Protein AF-A0A2E4IVV8-F1 (afdb_monomer)

Nearest PDB structures (foldseek):
  3vmf-assembly1_B  TM=5.631E-01  e=8.921E+00  Aeropyrum pernix K1

Mean predicted aligned error: 14.95 Å

pLDDT: mean 74.08, std 19.12, range [38.28, 95.5]

Structure (mmCIF, N/CA/C/O backbone):
data_AF-A0A2E4IVV8-F1
#
_entry.id   AF-A0A2E4IVV8-F1
#
loop_
_atom_site.group_PDB
_atom_site.id
_atom_site.type_symbol
_atom_site.label_atom_id
_atom_site.label_alt_id
_atom_site.label_comp_id
_atom_site.label_asym_id
_atom_site.label_entity_id
_atom_site.label_seq_id
_atom_site.pdbx_PDB_ins_code
_atom_site.Cartn_x
_atom_site.Cartn_y
_atom_site.Cartn_z
_atom_site.occupancy
_atom_site.B_iso_or_equiv
_atom_site.auth_seq_id
_atom_site.auth_comp_id
_atom_site.auth_asym_id
_atom_site.auth_atom_id
_atom_site.pdbx_PDB_model_num
ATOM 1 N N . MET A 1 1 ? -25.741 -8.226 1.135 1.00 52.94 1 MET A N 1
ATOM 2 C CA . MET A 1 1 ? -24.301 -8.538 1.227 1.00 52.94 1 MET A CA 1
ATOM 3 C C . MET A 1 1 ? -23.936 -8.491 2.697 1.00 52.94 1 MET A C 1
ATOM 5 O O . MET A 1 1 ? -24.592 -7.751 3.425 1.00 52.94 1 MET A O 1
ATOM 9 N N . ALA A 1 2 ? -23.013 -9.342 3.130 1.00 57.66 2 ALA A N 1
ATOM 10 C CA . ALA A 1 2 ? -22.487 -9.332 4.490 1.00 57.66 2 ALA A CA 1
ATOM 11 C C . ALA A 1 2 ? -21.216 -8.466 4.548 1.00 57.66 2 ALA A C 1
ATOM 13 O O . ALA A 1 2 ? -20.655 -8.125 3.504 1.00 57.66 2 ALA A O 1
ATOM 14 N N . SER A 1 3 ? -20.815 -8.061 5.752 1.00 68.62 3 SER A N 1
ATOM 15 C CA . SER A 1 3 ? -19.656 -7.192 5.962 1.00 68.62 3 SER A CA 1
ATOM 16 C C . SER A 1 3 ? -18.381 -8.028 6.024 1.00 68.62 3 SER A C 1
ATOM 18 O O . SER A 1 3 ? -18.347 -9.078 6.665 1.00 68.62 3 SER A O 1
ATOM 20 N N . ILE A 1 4 ? -17.287 -7.529 5.449 1.00 67.44 4 ILE A N 1
ATOM 21 C CA . ILE A 1 4 ? -15.960 -8.143 5.619 1.00 67.44 4 ILE A CA 1
ATOM 22 C C . ILE A 1 4 ? -15.605 -8.270 7.112 1.00 67.44 4 ILE A C 1
ATOM 24 O O . ILE A 1 4 ? -14.955 -9.235 7.514 1.00 67.44 4 ILE A O 1
ATOM 28 N N . LYS A 1 5 ? -16.087 -7.342 7.952 1.00 65.94 5 LYS A N 1
ATOM 29 C CA . LYS A 1 5 ? -15.871 -7.351 9.405 1.00 65.94 5 LYS A CA 1
ATOM 30 C C . LYS A 1 5 ? -16.681 -8.404 10.172 1.00 65.94 5 LYS A C 1
ATOM 32 O O . LYS A 1 5 ? -16.365 -8.632 11.337 1.00 65.94 5 LYS A O 1
ATOM 37 N N . SER A 1 6 ? -17.693 -9.040 9.571 1.00 58.06 6 SER A N 1
ATOM 38 C CA . SER A 1 6 ? -18.425 -10.162 10.191 1.00 58.06 6 SER A CA 1
ATOM 39 C C . SER A 1 6 ? -17.943 -11.542 9.740 1.00 58.06 6 SER A C 1
ATOM 41 O O . SER A 1 6 ? -18.099 -12.506 10.487 1.00 58.06 6 SER A O 1
ATOM 43 N N . ASP A 1 7 ? -17.355 -11.639 8.546 1.00 57.84 7 ASP A N 1
ATOM 44 C CA . ASP A 1 7 ? -17.238 -12.917 7.830 1.00 57.84 7 ASP A CA 1
ATOM 45 C C . ASP A 1 7 ? -15.819 -13.519 7.853 1.00 57.84 7 ASP A C 1
ATOM 47 O O . ASP A 1 7 ? -15.629 -14.672 7.461 1.00 57.84 7 ASP A O 1
ATOM 51 N N . ILE A 1 8 ? -14.811 -12.770 8.321 1.00 56.50 8 ILE A N 1
ATOM 52 C CA . ILE A 1 8 ? -13.400 -13.190 8.326 1.00 56.50 8 ILE A CA 1
ATOM 53 C C . ILE A 1 8 ? -12.847 -13.272 9.760 1.00 56.50 8 ILE A C 1
ATOM 55 O O . ILE A 1 8 ? -13.078 -12.401 10.598 1.00 56.50 8 ILE A O 1
ATOM 59 N N . ALA A 1 9 ? -12.077 -14.332 10.033 1.00 54.28 9 ALA A N 1
ATOM 60 C CA . ALA A 1 9 ? -11.276 -14.504 11.253 1.00 54.28 9 ALA A CA 1
ATOM 61 C C . ALA A 1 9 ? -10.271 -13.329 11.439 1.00 54.28 9 ALA A C 1
ATOM 63 O O . ALA A 1 9 ? -9.997 -12.625 10.469 1.00 54.28 9 ALA A O 1
ATOM 64 N N . PRO A 1 10 ? -9.721 -13.069 12.648 1.00 57.25 10 PRO A N 1
ATOM 65 C CA . PRO A 1 10 ? -9.310 -11.725 13.080 1.00 57.25 10 PRO A CA 1
ATOM 66 C C . PRO A 1 10 ? -8.490 -10.936 12.046 1.00 57.25 10 PRO A C 1
ATOM 68 O O . PRO A 1 10 ? -7.364 -11.298 11.705 1.00 57.25 10 PRO A O 1
ATOM 71 N N . LEU A 1 11 ? -9.091 -9.832 11.589 1.00 59.84 11 LEU A N 1
ATOM 72 C CA . LEU A 1 11 ? -8.678 -8.990 10.454 1.00 59.84 11 LEU A CA 1
ATOM 73 C C . LEU A 1 11 ? -7.234 -8.468 10.533 1.00 59.84 11 LEU A C 1
ATOM 75 O O . LEU A 1 11 ? -6.614 -8.243 9.498 1.00 59.84 11 LEU A O 1
ATOM 79 N N . ASP A 1 12 ? -6.700 -8.329 11.748 1.00 65.12 12 ASP A N 1
ATOM 80 C CA . ASP A 1 12 ? -5.316 -7.940 12.072 1.00 65.12 12 ASP A CA 1
ATOM 81 C C . ASP A 1 12 ? -4.268 -8.869 11.405 1.00 65.12 12 ASP A C 1
ATOM 83 O O . ASP A 1 12 ? -3.116 -8.503 11.190 1.00 65.12 12 ASP A O 1
ATOM 87 N N . ARG A 1 13 ? -4.679 -10.086 11.010 1.00 76.81 13 ARG A N 1
ATOM 88 C CA . ARG A 1 13 ? -3.867 -11.049 10.249 1.00 76.81 13 ARG A CA 1
ATOM 89 C C . ARG A 1 13 ? -3.666 -10.671 8.773 1.00 76.81 13 ARG A C 1
ATOM 91 O O . ARG A 1 13 ? -2.714 -11.149 8.160 1.00 76.81 13 ARG A O 1
ATOM 98 N N . PHE A 1 14 ? -4.539 -9.849 8.191 1.00 87.75 14 PHE A N 1
ATOM 99 C CA . PHE A 1 14 ? -4.48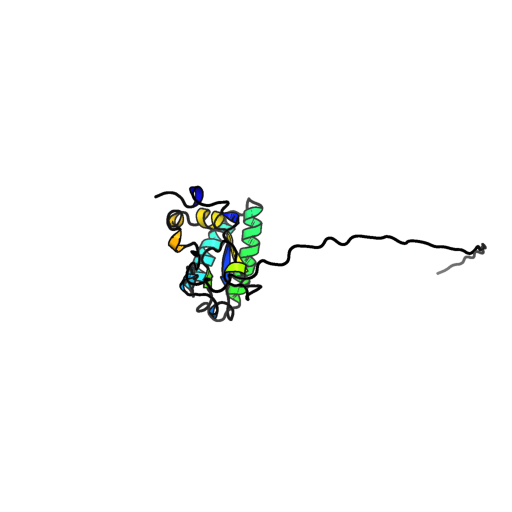0 -9.468 6.777 1.00 87.75 14 PHE A CA 1
ATOM 100 C C . PHE A 1 14 ? -3.697 -8.166 6.582 1.00 87.75 14 PHE A C 1
ATOM 102 O O . PHE A 1 14 ? -4.124 -7.104 7.028 1.00 87.75 14 PHE A O 1
ATOM 109 N N . GLN A 1 15 ? -2.577 -8.235 5.860 1.00 88.94 15 GLN A N 1
ATOM 110 C CA . GLN A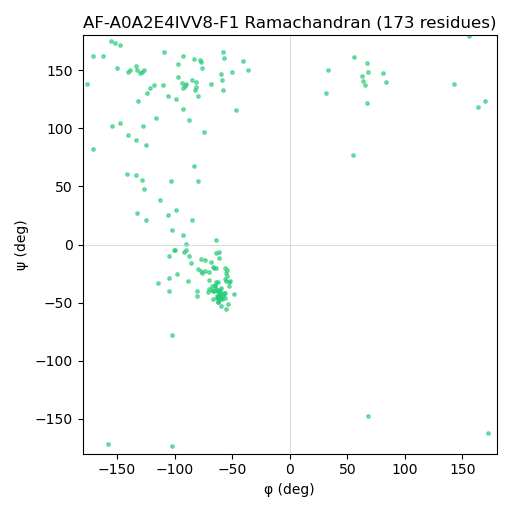 1 15 ? -1.600 -7.147 5.744 1.00 88.94 15 GLN A CA 1
ATOM 111 C C . GLN A 1 15 ? -1.354 -6.747 4.278 1.00 88.94 15 GLN A C 1
ATOM 113 O O . GLN A 1 15 ? -1.067 -7.598 3.438 1.00 88.94 15 GLN A O 1
ATOM 118 N N . SER A 1 16 ? -1.425 -5.446 3.979 1.00 92.62 16 SER A N 1
ATOM 119 C CA . SER A 1 16 ? -0.984 -4.840 2.708 1.00 92.62 16 SER A CA 1
ATOM 120 C C . SER A 1 16 ? 0.429 -4.260 2.825 1.00 92.62 16 SER A C 1
ATOM 122 O O . SER A 1 16 ? 0.873 -3.889 3.916 1.00 92.62 16 SER A O 1
ATOM 124 N N . PHE A 1 17 ? 1.144 -4.150 1.710 1.00 92.88 17 PHE A N 1
ATOM 125 C CA . PHE A 1 17 ? 2.512 -3.633 1.653 1.00 92.88 17 PHE A CA 1
ATOM 126 C C . PHE A 1 17 ? 2.615 -2.527 0.606 1.00 92.88 17 PHE A C 1
ATOM 128 O O . PHE A 1 17 ? 1.915 -2.568 -0.404 1.00 92.88 17 PHE A O 1
ATOM 135 N N . ILE A 1 18 ? 3.500 -1.559 0.835 1.00 94.12 18 ILE A N 1
ATOM 136 C CA . ILE A 1 18 ? 3.991 -0.657 -0.205 1.00 94.12 18 ILE A CA 1
ATOM 137 C C . ILE A 1 18 ? 5.350 -1.179 -0.678 1.00 94.12 18 ILE A C 1
ATOM 139 O O . ILE A 1 18 ? 6.251 -1.442 0.124 1.00 94.12 18 ILE A O 1
ATOM 143 N N . VAL A 1 19 ? 5.466 -1.402 -1.984 1.00 93.38 19 VAL A N 1
ATOM 144 C CA . VAL A 1 19 ? 6.613 -2.063 -2.611 1.00 93.38 19 VAL A CA 1
ATOM 145 C C . VAL A 1 19 ? 7.236 -1.123 -3.637 1.00 93.38 19 VAL A C 1
ATOM 147 O O . VAL A 1 19 ? 6.539 -0.503 -4.441 1.00 93.38 19 VAL A O 1
ATOM 150 N N . PHE A 1 20 ? 8.562 -1.038 -3.591 1.00 91.81 20 PHE A N 1
ATOM 151 C CA . PHE A 1 20 ? 9.391 -0.168 -4.417 1.00 91.81 20 PHE A CA 1
ATOM 152 C C . PHE A 1 20 ? 10.180 -0.990 -5.455 1.00 91.81 20 PHE A C 1
ATOM 154 O O . PHE A 1 20 ? 10.314 -2.213 -5.339 1.00 91.81 20 PHE A O 1
ATOM 161 N N . GLU A 1 21 ? 10.744 -0.320 -6.457 1.00 87.75 21 GLU A N 1
ATOM 162 C CA . GLU A 1 21 ? 11.732 -0.915 -7.368 1.00 87.75 21 GLU A CA 1
ATOM 163 C C . GLU A 1 21 ? 12.972 -1.428 -6.598 1.00 87.75 21 GLU A C 1
ATOM 165 O O . GLU A 1 21 ? 13.408 -0.760 -5.656 1.00 87.75 21 GLU A O 1
ATOM 170 N N . PRO A 1 22 ? 13.584 -2.577 -6.962 1.00 86.94 22 PRO A N 1
ATOM 171 C CA . PRO A 1 22 ? 13.217 -3.534 -8.013 1.00 86.94 22 PRO A CA 1
ATOM 172 C C . PRO A 1 22 ? 12.449 -4.764 -7.484 1.00 86.94 22 PRO A C 1
ATOM 174 O O . PRO A 1 22 ? 12.579 -5.876 -8.009 1.00 86.94 22 PRO A O 1
ATOM 177 N N . ALA A 1 23 ? 11.685 -4.601 -6.399 1.00 86.56 23 ALA A N 1
ATOM 178 C CA . ALA A 1 23 ? 10.828 -5.655 -5.855 1.00 86.56 23 ALA A CA 1
ATOM 179 C C . ALA A 1 23 ? 9.425 -5.650 -6.489 1.00 86.56 23 ALA A C 1
ATOM 181 O O . ALA A 1 23 ? 8.837 -6.717 -6.661 1.00 86.56 23 ALA A O 1
ATOM 182 N N . SER A 1 24 ? 8.913 -4.482 -6.891 1.00 89.06 24 SER A N 1
ATOM 183 C CA . SER A 1 24 ? 7.559 -4.310 -7.444 1.00 89.06 24 SER A CA 1
ATOM 184 C C . SER A 1 24 ? 7.314 -5.118 -8.721 1.00 89.06 24 SER A C 1
ATOM 186 O O . SER A 1 24 ? 6.278 -5.767 -8.829 1.00 89.06 24 SER A O 1
ATOM 188 N N . ILE A 1 25 ? 8.300 -5.201 -9.620 1.00 87.69 25 ILE A N 1
ATOM 189 C CA . ILE A 1 25 ? 8.254 -6.019 -10.851 1.00 87.69 25 ILE A CA 1
ATOM 190 C C . ILE A 1 25 ? 8.102 -7.537 -10.621 1.00 87.69 25 ILE A C 1
ATOM 192 O O . ILE A 1 25 ? 7.993 -8.296 -11.581 1.00 87.69 25 ILE A O 1
ATOM 196 N N . ARG A 1 26 ? 8.150 -8.006 -9.366 1.00 86.56 26 ARG A N 1
ATOM 197 C CA . ARG A 1 26 ? 7.982 -9.422 -8.992 1.00 86.56 26 ARG A CA 1
ATOM 198 C C . ARG A 1 26 ? 6.573 -9.747 -8.494 1.00 86.56 26 ARG A C 1
ATOM 200 O O . ARG A 1 26 ? 6.304 -10.904 -8.182 1.00 86.56 26 ARG A O 1
ATOM 207 N N . ILE A 1 27 ? 5.707 -8.743 -8.361 1.00 87.62 27 ILE A N 1
ATOM 208 C CA . ILE A 1 27 ? 4.345 -8.889 -7.843 1.00 87.62 27 ILE A CA 1
ATOM 209 C C . ILE A 1 27 ? 3.396 -9.159 -9.009 1.00 87.62 27 ILE A C 1
ATOM 211 O O . ILE A 1 27 ? 3.4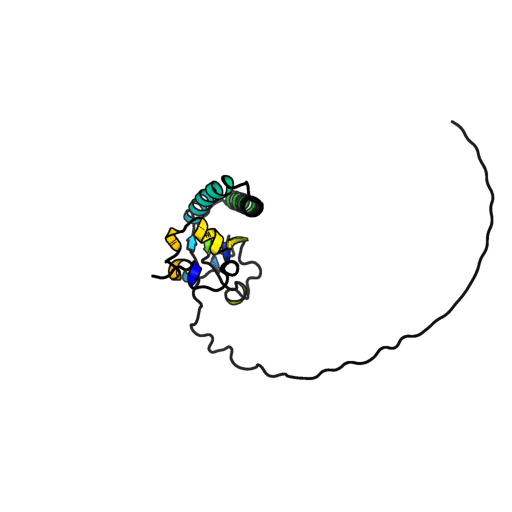99 -8.524 -10.054 1.00 87.62 27 ILE A O 1
ATOM 215 N N . SER A 1 28 ? 2.471 -10.107 -8.847 1.00 88.69 28 SER A N 1
ATOM 216 C CA . SER A 1 28 ? 1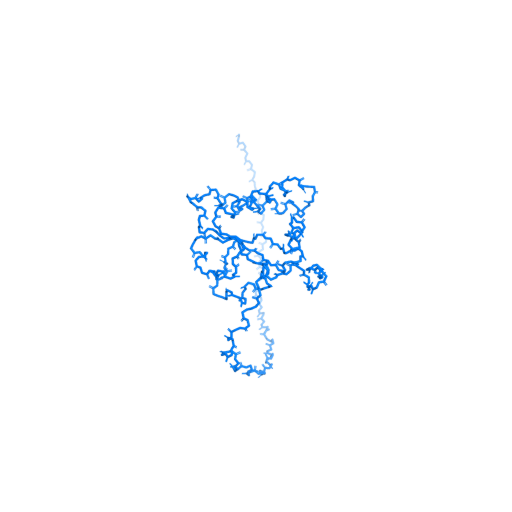.445 -10.358 -9.866 1.00 88.69 28 SER A CA 1
ATOM 217 C C . SER A 1 28 ? 0.478 -9.176 -9.952 1.00 88.69 28 SER A C 1
ATOM 219 O O . SER A 1 28 ? 0.010 -8.707 -8.918 1.00 88.69 28 SER A O 1
ATOM 221 N N . ASP A 1 29 ? 0.084 -8.758 -11.159 1.00 89.31 29 ASP A N 1
ATOM 222 C CA . ASP A 1 29 ? -0.929 -7.705 -11.362 1.00 89.31 29 ASP A CA 1
ATOM 223 C C . ASP A 1 29 ? -2.236 -7.983 -10.594 1.00 89.31 29 ASP A C 1
ATOM 225 O O . ASP A 1 29 ? -2.886 -7.068 -10.089 1.00 89.31 29 ASP A O 1
ATOM 229 N N . ASN A 1 30 ? -2.591 -9.263 -10.425 1.00 90.12 30 ASN A N 1
ATOM 230 C CA . ASN A 1 30 ? -3.757 -9.704 -9.653 1.00 90.12 30 ASN A CA 1
ATOM 231 C C . ASN A 1 30 ? -3.674 -9.365 -8.152 1.00 90.12 30 ASN A C 1
ATOM 233 O O . ASN A 1 30 ? -4.710 -9.325 -7.481 1.00 90.12 30 ASN A O 1
ATOM 237 N N . ASP A 1 31 ? -2.471 -9.110 -7.637 1.00 90.25 31 ASP A N 1
ATOM 238 C CA . ASP A 1 31 ? -2.168 -8.766 -6.245 1.00 90.25 31 ASP A CA 1
ATOM 239 C C . ASP A 1 31 ? -1.946 -7.264 -6.033 1.00 90.25 31 ASP A C 1
ATOM 241 O O . ASP A 1 31 ? -1.771 -6.824 -4.894 1.00 90.25 31 ASP A O 1
ATOM 245 N N . ILE A 1 32 ? 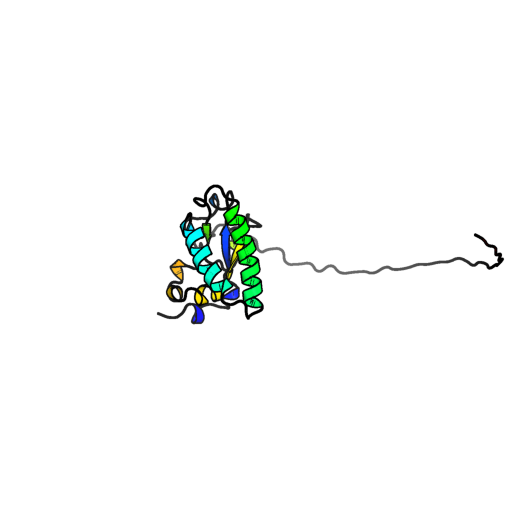-1.949 -6.462 -7.097 1.00 92.94 32 ILE A N 1
ATOM 246 C CA . ILE A 1 32 ? -1.813 -5.008 -7.016 1.00 92.94 32 ILE A CA 1
ATOM 247 C C . ILE A 1 32 ? -3.179 -4.399 -6.664 1.00 92.94 32 ILE A C 1
ATOM 249 O O . ILE A 1 32 ? -4.213 -4.785 -7.210 1.00 92.94 32 ILE A O 1
ATOM 253 N N . LEU A 1 33 ? -3.186 -3.446 -5.727 1.00 94.50 33 LEU A N 1
ATOM 254 C CA . LEU A 1 33 ? -4.360 -2.637 -5.379 1.00 94.50 33 LEU A CA 1
ATOM 255 C C . LEU A 1 33 ? -4.238 -1.214 -5.944 1.00 94.50 33 LEU A C 1
ATOM 257 O O . LEU A 1 33 ? -5.210 -0.679 -6.472 1.00 94.50 33 LEU A O 1
ATOM 261 N N . TYR A 1 34 ? -3.037 -0.629 -5.884 1.00 95.06 34 TYR A N 1
ATOM 262 C CA . TYR A 1 34 ? -2.690 0.638 -6.534 1.00 95.06 34 TYR A CA 1
ATOM 263 C C . TYR A 1 34 ? -1.277 0.576 -7.122 1.00 95.06 34 TYR A C 1
ATOM 265 O O . TYR A 1 34 ? -0.402 -0.071 -6.554 1.00 95.06 34 TYR A O 1
ATOM 273 N N . ILE A 1 35 ? -1.051 1.288 -8.227 1.00 95.50 35 ILE A N 1
ATOM 274 C CA . ILE A 1 35 ? 0.244 1.428 -8.912 1.00 95.50 35 ILE A CA 1
ATOM 275 C C . ILE A 1 35 ? 0.449 2.877 -9.368 1.00 95.50 35 ILE A C 1
ATOM 277 O O . ILE A 1 35 ? -0.525 3.591 -9.657 1.00 95.50 35 ILE A O 1
ATOM 281 N N . GLY A 1 36 ? 1.706 3.308 -9.434 1.00 93.75 36 GLY A N 1
ATOM 282 C CA . GLY A 1 36 ? 2.098 4.605 -9.967 1.00 93.75 36 GLY A CA 1
ATOM 283 C C . GLY A 1 36 ? 1.639 5.765 -9.091 1.00 93.75 36 GLY A C 1
ATOM 284 O O . GLY A 1 36 ? 1.471 5.642 -7.879 1.00 93.75 36 GLY A O 1
ATOM 285 N N . ASN A 1 37 ? 1.333 6.894 -9.729 1.00 92.62 37 ASN A N 1
ATOM 286 C CA . ASN A 1 37 ? 0.857 8.116 -9.068 1.00 92.62 37 ASN A CA 1
ATOM 287 C C . ASN A 1 37 ? -0.391 7.915 -8.172 1.00 92.62 37 ASN A C 1
ATOM 289 O O . ASN A 1 37 ? -0.602 8.683 -7.233 1.00 92.62 37 ASN A O 1
ATOM 293 N N . ASN A 1 38 ? -1.182 6.853 -8.388 1.00 93.31 38 ASN A N 1
ATOM 294 C CA . ASN A 1 38 ? -2.299 6.496 -7.504 1.00 93.31 38 ASN A CA 1
ATOM 295 C C . ASN A 1 38 ? -1.829 6.114 -6.089 1.00 93.31 38 ASN A C 1
ATOM 297 O O . ASN A 1 38 ? -2.538 6.383 -5.122 1.00 93.31 38 ASN A O 1
ATOM 301 N N . VAL A 1 39 ? -0.638 5.514 -5.954 1.00 93.75 39 VAL A N 1
ATOM 302 C CA . VAL A 1 39 ? -0.030 5.196 -4.652 1.00 93.75 39 VAL A CA 1
ATOM 303 C C . VAL A 1 39 ? 0.240 6.470 -3.865 1.00 93.75 39 VAL A C 1
ATOM 305 O O . VAL A 1 39 ? -0.119 6.529 -2.693 1.00 93.75 39 VAL A O 1
ATOM 308 N N . GLN A 1 40 ? 0.798 7.499 -4.509 1.00 91.44 40 GLN A N 1
ATOM 309 C CA . GLN A 1 40 ? 1.054 8.790 -3.873 1.00 91.44 40 GLN A CA 1
ATOM 310 C C . GLN A 1 40 ? -0.257 9.453 -3.419 1.00 91.44 40 GLN A C 1
ATOM 312 O O . GLN A 1 40 ? -0.370 9.850 -2.265 1.00 91.44 40 GLN A O 1
ATOM 317 N N . THR A 1 41 ? -1.294 9.473 -4.269 1.00 91.94 41 THR A N 1
ATOM 318 C CA . THR A 1 41 ? -2.614 10.025 -3.897 1.00 91.94 41 THR A CA 1
ATOM 319 C C . THR A 1 41 ? -3.241 9.296 -2.702 1.00 91.94 41 THR A C 1
ATOM 321 O O . THR A 1 41 ? -3.706 9.937 -1.762 1.00 91.94 41 THR A O 1
ATOM 324 N N . VAL A 1 42 ? -3.227 7.958 -2.701 1.00 91.44 42 VAL A N 1
ATOM 325 C CA . VAL A 1 42 ? -3.761 7.150 -1.589 1.00 91.44 42 VAL A CA 1
ATOM 326 C C . VAL A 1 42 ? -2.914 7.309 -0.327 1.00 91.44 42 VAL A C 1
ATOM 328 O O . VAL A 1 42 ? -3.467 7.333 0.775 1.00 91.44 42 VAL A O 1
ATOM 331 N N . PHE A 1 43 ? -1.593 7.446 -0.462 1.00 92.94 43 PHE A N 1
ATOM 332 C CA . PHE A 1 43 ? -0.696 7.733 0.652 1.00 92.94 43 PHE A CA 1
ATOM 333 C C . PHE A 1 43 ? -1.022 9.090 1.291 1.00 92.94 43 PHE A C 1
ATOM 335 O O . PHE A 1 43 ? -1.227 9.134 2.502 1.00 92.94 43 PHE A O 1
ATOM 342 N N . ASP A 1 44 ? -1.154 10.158 0.501 1.00 91.62 44 ASP A N 1
ATOM 343 C CA . ASP A 1 44 ? -1.408 11.515 1.001 1.00 91.62 44 ASP A CA 1
ATOM 344 C C . ASP A 1 44 ? -2.796 11.646 1.657 1.00 91.62 44 ASP A C 1
ATOM 346 O O . ASP A 1 44 ? -2.885 12.101 2.800 1.00 91.62 44 ASP A O 1
ATOM 350 N N . GLU A 1 45 ? -3.864 11.143 1.010 1.00 89.94 45 GLU A N 1
ATOM 351 C CA . GLU A 1 45 ? -5.217 11.054 1.604 1.00 89.94 45 GLU A CA 1
ATOM 352 C C . GLU A 1 45 ? -5.210 10.335 2.961 1.00 89.94 45 GLU A C 1
ATOM 354 O O . GLU A 1 45 ? -6.010 10.624 3.854 1.00 89.94 45 GLU A O 1
ATOM 359 N N . THR A 1 46 ? -4.348 9.329 3.099 1.00 88.31 46 THR A N 1
ATOM 360 C CA . THR A 1 46 ? -4.244 8.527 4.314 1.00 88.31 46 THR A CA 1
ATOM 361 C C . THR A 1 46 ? -3.414 9.231 5.379 1.00 88.31 46 THR A C 1
ATOM 363 O O . THR A 1 46 ? -3.801 9.252 6.549 1.00 88.31 46 THR A O 1
ATOM 366 N N . PHE A 1 47 ? -2.284 9.818 4.990 1.00 90.31 47 PHE A N 1
ATOM 367 C CA . PHE A 1 47 ? -1.383 10.520 5.890 1.00 90.31 47 PHE A CA 1
ATOM 368 C C . PHE A 1 47 ? -2.076 11.721 6.536 1.00 90.31 47 PHE A C 1
ATOM 370 O O . PHE A 1 47 ? -1.962 11.889 7.750 1.00 90.31 47 PHE A O 1
ATOM 377 N N . GLU A 1 48 ? -2.879 12.476 5.778 1.00 89.56 48 GLU A N 1
ATOM 378 C CA . GLU A 1 48 ? -3.730 13.535 6.327 1.00 89.56 48 GLU A CA 1
ATOM 379 C C . GLU A 1 48 ? -4.655 12.983 7.428 1.00 89.56 48 GLU A C 1
ATOM 381 O O . GLU A 1 48 ? -4.573 13.429 8.575 1.00 89.56 48 GLU A O 1
ATOM 386 N N . LYS A 1 49 ? -5.453 11.942 7.138 1.00 86.38 49 LYS A N 1
ATOM 387 C CA . LYS A 1 49 ? -6.366 11.315 8.119 1.00 86.38 49 LYS A CA 1
ATOM 388 C C . LYS A 1 49 ? -5.642 10.834 9.383 1.00 86.38 49 LYS A C 1
ATOM 390 O O . LYS A 1 49 ? -6.108 11.104 10.488 1.00 86.38 49 LYS A O 1
ATOM 395 N N . VAL A 1 50 ? -4.507 10.144 9.244 1.00 86.31 50 VAL A N 1
ATOM 396 C CA . VAL A 1 50 ? -3.707 9.652 10.384 1.00 86.31 50 VAL A CA 1
ATOM 397 C C . VAL A 1 50 ? -3.121 10.824 11.183 1.00 86.31 50 VAL A C 1
ATOM 399 O O . VAL A 1 50 ? -3.150 10.806 12.415 1.00 86.31 50 VAL A O 1
ATOM 402 N N . SER A 1 51 ? -2.656 11.881 10.509 1.00 85.19 51 SER A N 1
ATOM 403 C CA . SER A 1 51 ? -2.088 13.077 11.147 1.00 85.19 51 SER A CA 1
ATOM 404 C C . SER A 1 51 ? -3.096 13.885 11.972 1.00 85.19 51 SER A C 1
ATOM 406 O O . SER A 1 51 ? -2.682 14.616 12.870 1.00 85.19 51 SER A O 1
ATOM 408 N N . LEU A 1 52 ? -4.402 13.725 11.733 1.00 85.25 52 LEU A N 1
ATOM 409 C CA . LEU A 1 52 ? -5.472 14.364 12.508 1.00 85.25 52 LEU A CA 1
ATOM 410 C C . LEU A 1 52 ? -5.867 13.574 13.774 1.00 85.25 52 LEU A C 1
ATOM 412 O O . LEU A 1 52 ? -6.499 14.131 14.670 1.00 85.25 52 LEU A O 1
ATOM 416 N N . LEU A 1 53 ? -5.485 12.295 13.888 1.00 78.12 53 LEU A N 1
ATOM 417 C CA . LEU A 1 53 ? -5.956 11.370 14.935 1.00 78.12 53 LEU A CA 1
ATOM 418 C C . LEU A 1 53 ? -4.916 11.069 16.034 1.00 78.12 53 LEU A C 1
ATOM 420 O O . LEU A 1 53 ? -4.996 10.046 16.714 1.00 78.12 53 LEU A O 1
ATOM 424 N N . GLN A 1 54 ? -3.956 11.969 16.266 1.00 73.19 54 GLN A N 1
ATOM 425 C CA . GLN A 1 54 ? -2.764 11.749 17.114 1.00 73.19 54 GLN A CA 1
ATOM 426 C C . GLN A 1 54 ? -3.019 11.498 18.618 1.00 73.19 54 GLN A C 1
ATOM 428 O O . GLN A 1 54 ? -2.067 11.419 19.395 1.00 73.19 54 GLN A O 1
ATOM 433 N N . ASN A 1 55 ? -4.271 11.404 19.066 1.00 74.44 55 ASN A N 1
ATOM 434 C CA . ASN A 1 55 ? -4.619 11.249 20.481 1.00 74.44 55 ASN A CA 1
ATOM 435 C C . ASN A 1 55 ? -4.412 9.813 21.007 1.00 74.44 55 ASN A C 1
ATOM 437 O O . ASN A 1 55 ? -4.215 9.637 22.207 1.00 74.44 55 ASN A O 1
ATOM 441 N N . ASP A 1 56 ? -4.402 8.804 20.128 1.00 80.12 56 ASP A N 1
ATOM 442 C CA . ASP A 1 56 ? -4.149 7.395 20.472 1.00 80.12 56 ASP A CA 1
ATOM 443 C C . ASP A 1 56 ? -2.673 7.008 20.232 1.00 80.12 56 ASP A C 1
ATOM 445 O O . ASP A 1 56 ? -2.042 7.427 19.259 1.00 80.12 56 ASP A O 1
ATOM 449 N N . ILE A 1 57 ? -2.128 6.153 21.099 1.00 84.69 57 ILE A N 1
ATOM 450 C CA . ILE A 1 57 ? -0.835 5.481 20.928 1.00 84.69 57 ILE A CA 1
ATOM 451 C C . ILE A 1 57 ? -0.806 4.684 19.613 1.00 84.69 57 ILE A C 1
ATOM 453 O O . ILE A 1 57 ? 0.186 4.771 18.887 1.00 84.69 57 ILE A O 1
ATOM 457 N N . LYS A 1 58 ? -1.891 3.978 19.250 1.00 81.50 58 LYS A N 1
ATOM 458 C CA . LYS A 1 58 ? -1.991 3.267 17.959 1.00 81.50 58 LYS A CA 1
ATOM 459 C C . LYS A 1 58 ? -1.800 4.218 16.774 1.00 81.50 58 LYS A C 1
ATOM 461 O O . LYS A 1 58 ? -1.032 3.924 15.859 1.00 81.50 58 LYS A O 1
ATOM 466 N N . MET A 1 59 ? -2.438 5.387 16.823 1.00 84.06 59 MET A N 1
ATOM 467 C CA . MET A 1 59 ? -2.343 6.395 15.764 1.00 84.06 59 MET A CA 1
ATOM 468 C C . MET A 1 59 ? -0.964 7.060 15.711 1.00 84.06 59 MET A C 1
ATOM 470 O O . MET A 1 59 ? -0.494 7.368 14.622 1.00 84.06 59 MET A O 1
ATOM 474 N N . LYS A 1 60 ? -0.252 7.199 16.839 1.00 86.25 60 LYS A N 1
ATOM 475 C CA . LYS A 1 60 ? 1.159 7.637 16.845 1.00 86.25 60 LYS A CA 1
ATOM 476 C C . LYS A 1 60 ? 2.099 6.604 16.216 1.00 86.25 60 LYS A C 1
ATOM 478 O O . LYS A 1 60 ? 3.008 6.982 15.482 1.00 86.25 60 LYS A O 1
ATOM 483 N N . ILE A 1 61 ? 1.870 5.310 16.454 1.00 86.88 61 ILE A N 1
ATOM 484 C CA . ILE A 1 61 ? 2.630 4.225 15.808 1.00 86.88 61 ILE A CA 1
ATOM 485 C C . ILE A 1 61 ? 2.398 4.247 14.289 1.00 86.88 61 ILE A C 1
ATOM 487 O O . ILE A 1 61 ? 3.362 4.210 13.523 1.00 86.88 61 ILE A O 1
ATOM 491 N N . LEU A 1 62 ? 1.140 4.384 13.852 1.00 86.62 62 LEU A N 1
ATOM 492 C CA . LEU A 1 62 ? 0.798 4.562 12.437 1.00 86.62 62 LEU A CA 1
ATOM 493 C C . LEU A 1 62 ? 1.418 5.841 11.853 1.00 86.62 62 LEU A C 1
ATOM 495 O O . LEU A 1 62 ? 1.996 5.782 10.774 1.00 86.62 62 LEU A O 1
ATOM 499 N N . LEU A 1 63 ? 1.384 6.972 12.561 1.00 90.31 63 LEU A N 1
ATOM 500 C CA . LEU A 1 63 ? 1.961 8.229 12.079 1.00 90.31 63 LEU A CA 1
ATOM 501 C C . LEU A 1 63 ? 3.475 8.115 11.850 1.00 90.31 63 LEU A C 1
ATOM 503 O O . LEU A 1 63 ? 3.948 8.473 10.775 1.00 90.31 63 LEU A O 1
ATOM 507 N N . ASN A 1 64 ? 4.226 7.557 12.805 1.00 90.00 64 ASN A N 1
ATOM 508 C CA . ASN A 1 64 ? 5.672 7.337 12.669 1.00 90.00 64 ASN A CA 1
ATOM 509 C C . ASN A 1 64 ? 6.000 6.415 11.479 1.00 90.00 64 ASN A C 1
ATOM 511 O O . ASN A 1 64 ? 6.946 6.652 10.726 1.00 90.00 64 ASN A O 1
ATOM 515 N N . LYS A 1 65 ? 5.191 5.365 11.292 1.00 89.75 65 LYS A N 1
ATOM 516 C CA . LYS A 1 65 ? 5.291 4.429 10.167 1.00 89.75 65 LYS A CA 1
ATOM 517 C C . LYS A 1 65 ? 5.051 5.141 8.833 1.00 89.75 65 LYS A C 1
ATOM 519 O O . LYS A 1 65 ? 5.877 5.031 7.933 1.00 89.75 65 LYS A O 1
ATOM 524 N N . PHE A 1 66 ? 3.981 5.927 8.722 1.00 91.31 66 PHE A N 1
ATOM 525 C CA . PHE A 1 66 ? 3.692 6.712 7.522 1.00 91.31 66 PHE A CA 1
ATOM 526 C C . PHE A 1 66 ? 4.750 7.792 7.258 1.00 91.31 66 PHE A C 1
ATOM 528 O O . PHE A 1 66 ? 5.119 7.980 6.107 1.00 91.31 66 PHE A O 1
ATOM 535 N N . GLN A 1 67 ? 5.322 8.434 8.281 1.00 92.81 67 GLN A N 1
ATOM 536 C CA . GLN A 1 67 ? 6.451 9.360 8.106 1.00 92.81 67 GLN A CA 1
ATOM 537 C C . GLN A 1 67 ? 7.672 8.666 7.481 1.00 92.81 67 GLN A C 1
ATOM 539 O O . GLN A 1 67 ? 8.274 9.212 6.558 1.00 92.81 67 GLN A O 1
ATOM 544 N N . LYS A 1 68 ? 8.009 7.437 7.907 1.00 92.81 68 LYS A N 1
ATOM 545 C CA . LYS A 1 68 ? 9.060 6.635 7.253 1.00 92.81 68 LYS A CA 1
ATOM 546 C C . LYS A 1 68 ? 8.727 6.383 5.775 1.00 92.81 68 LYS A C 1
ATOM 548 O O . LYS A 1 68 ? 9.588 6.582 4.922 1.00 92.81 68 LYS A O 1
ATOM 553 N N . LEU A 1 69 ? 7.493 5.971 5.473 1.00 92.56 69 LEU A N 1
ATOM 554 C CA . LEU A 1 69 ? 7.034 5.708 4.103 1.00 92.56 69 LEU A CA 1
ATOM 555 C C . LEU A 1 69 ? 7.065 6.961 3.215 1.00 92.56 69 LEU A C 1
ATOM 557 O O . LEU A 1 69 ? 7.583 6.893 2.106 1.00 92.56 69 LEU A O 1
ATOM 561 N N . GLY A 1 70 ? 6.579 8.101 3.712 1.00 92.94 70 GLY A N 1
ATOM 562 C CA . GLY A 1 70 ? 6.595 9.382 3.001 1.00 92.94 70 GLY A CA 1
ATOM 563 C C . GLY A 1 70 ? 8.015 9.873 2.72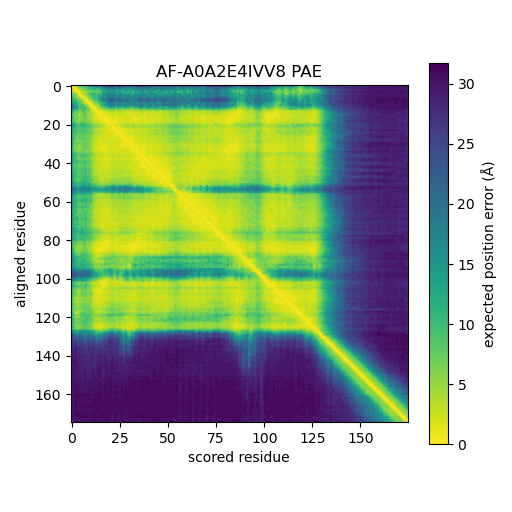6 1.00 92.94 70 GLY A C 1
ATOM 564 O O . GLY A 1 70 ? 8.306 10.313 1.617 1.00 92.94 70 GLY A O 1
ATOM 565 N N . ASN A 1 71 ? 8.937 9.694 3.680 1.00 93.50 71 ASN A N 1
ATOM 566 C CA . ASN A 1 71 ? 10.358 9.958 3.449 1.00 93.50 71 ASN A CA 1
ATOM 567 C C . ASN A 1 71 ? 10.906 9.088 2.301 1.00 93.50 71 ASN A C 1
ATOM 569 O O . ASN A 1 71 ? 11.569 9.615 1.413 1.00 93.50 71 ASN A O 1
ATOM 573 N N . MET A 1 72 ? 10.597 7.785 2.267 1.00 92.00 72 MET A N 1
ATOM 574 C CA . MET A 1 72 ? 11.032 6.898 1.174 1.00 92.00 72 MET A CA 1
ATOM 575 C C . MET A 1 72 ? 10.385 7.251 -0.175 1.00 92.00 72 MET A C 1
ATOM 577 O O . MET A 1 72 ? 11.088 7.277 -1.179 1.00 92.00 72 MET A O 1
ATOM 581 N N . LEU A 1 73 ? 9.096 7.613 -0.205 1.00 91.88 73 LEU A N 1
ATOM 582 C CA . LEU A 1 73 ? 8.413 8.118 -1.407 1.00 91.88 73 LEU A CA 1
ATOM 583 C C . LEU A 1 73 ? 9.017 9.432 -1.928 1.00 91.88 73 LEU A C 1
ATOM 585 O O . LEU A 1 73 ? 9.030 9.655 -3.137 1.00 91.88 73 LEU A O 1
ATOM 589 N N . SER A 1 74 ? 9.538 10.284 -1.037 1.00 92.19 74 SER A N 1
ATOM 590 C CA . SER A 1 74 ? 10.154 11.571 -1.394 1.00 92.19 74 SER A CA 1
ATOM 591 C C . SER A 1 74 ? 11.572 11.461 -1.975 1.00 92.19 74 SER A C 1
ATOM 593 O O . SER A 1 74 ? 12.086 12.436 -2.516 1.00 92.19 74 SER A O 1
ATOM 595 N N . LEU A 1 75 ? 12.203 10.284 -1.875 1.00 92.00 75 LEU A N 1
ATOM 596 C CA . LEU A 1 75 ? 13.534 9.993 -2.428 1.00 92.00 75 LEU A CA 1
ATOM 597 C C . LEU A 1 75 ? 13.498 9.440 -3.865 1.00 92.00 75 LEU A C 1
ATOM 599 O O . LEU A 1 75 ? 14.549 9.125 -4.421 1.00 92.00 75 LEU A O 1
ATOM 603 N N . LEU A 1 76 ? 12.311 9.284 -4.456 1.00 89.31 76 LEU A N 1
ATOM 604 C CA . LEU A 1 76 ? 12.125 8.694 -5.781 1.00 89.31 76 LEU A CA 1
ATOM 605 C C . LEU A 1 76 ? 12.090 9.763 -6.878 1.00 89.31 76 LEU A C 1
ATOM 607 O O . LEU A 1 76 ? 11.428 10.787 -6.734 1.00 89.31 76 LEU A O 1
ATOM 611 N N . GLU A 1 77 ? 12.739 9.485 -8.010 1.00 87.75 77 GLU A N 1
ATOM 612 C CA . GLU A 1 77 ? 12.664 10.334 -9.211 1.00 87.75 77 GLU A CA 1
ATOM 613 C C . GLU A 1 77 ? 11.335 10.161 -9.976 1.00 87.75 77 GLU A C 1
ATOM 615 O O . GLU A 1 77 ? 10.899 11.078 -10.671 1.00 87.75 77 GLU A O 1
ATOM 620 N N . SER A 1 78 ? 10.674 9.005 -9.828 1.00 89.81 78 SER A N 1
ATOM 621 C CA . SER A 1 78 ? 9.300 8.753 -10.280 1.00 89.81 78 SER A CA 1
ATOM 622 C C . SER A 1 78 ? 8.600 7.725 -9.385 1.00 89.81 78 SER A C 1
ATOM 624 O O . SER A 1 78 ? 9.235 6.828 -8.826 1.00 89.81 78 SER A O 1
ATOM 626 N N . HIS A 1 79 ? 7.272 7.828 -9.291 1.00 92.31 79 HIS A N 1
ATOM 627 C CA . HIS A 1 79 ? 6.404 6.879 -8.591 1.00 92.31 79 HIS A CA 1
ATOM 628 C C . HIS A 1 79 ? 5.860 5.757 -9.483 1.00 92.31 79 HIS A C 1
ATOM 630 O O . HIS A 1 79 ? 5.222 4.858 -8.946 1.00 92.31 79 HIS A O 1
ATOM 636 N N . ASP A 1 80 ? 6.093 5.785 -10.803 1.00 90.31 80 ASP A N 1
ATOM 637 C CA . ASP A 1 80 ? 5.412 4.933 -11.805 1.00 90.31 80 ASP A CA 1
ATOM 638 C C . ASP A 1 80 ? 5.366 3.435 -11.445 1.00 90.31 80 ASP A C 1
ATOM 640 O O . ASP A 1 80 ? 4.315 2.804 -11.565 1.00 90.31 80 ASP A O 1
ATOM 644 N N . ASN A 1 81 ? 6.476 2.894 -10.932 1.00 89.56 81 ASN A N 1
ATOM 645 C CA . ASN A 1 81 ? 6.625 1.476 -10.590 1.00 89.56 81 ASN A CA 1
ATOM 646 C C . ASN A 1 81 ? 6.515 1.191 -9.075 1.00 89.56 81 ASN A C 1
ATOM 648 O O . ASN A 1 81 ? 6.855 0.095 -8.624 1.00 89.56 81 ASN A O 1
ATOM 652 N N . VAL A 1 82 ? 6.063 2.157 -8.268 1.00 94.50 82 VAL A N 1
ATOM 653 C CA . VAL A 1 82 ? 5.689 1.923 -6.863 1.00 94.50 82 VAL A CA 1
ATOM 654 C C . VAL A 1 82 ? 4.277 1.349 -6.824 1.00 94.50 82 VAL A C 1
ATOM 656 O O . VAL A 1 82 ? 3.396 1.793 -7.564 1.00 94.50 82 VAL A O 1
ATOM 659 N N . ILE A 1 83 ? 4.044 0.378 -5.943 1.00 94.94 83 ILE A N 1
ATOM 660 C CA . ILE A 1 83 ? 2.743 -0.284 -5.798 1.00 94.94 83 ILE A CA 1
ATOM 661 C C . ILE A 1 83 ? 2.312 -0.375 -4.332 1.00 94.94 83 ILE A C 1
ATOM 663 O O . ILE A 1 83 ? 3.142 -0.513 -3.435 1.00 94.94 83 ILE A O 1
ATOM 667 N N . ILE A 1 84 ? 1.000 -0.362 -4.099 1.00 95.00 84 ILE A N 1
ATOM 668 C CA . ILE A 1 84 ? 0.376 -0.869 -2.872 1.00 95.00 84 ILE A CA 1
ATOM 669 C C . ILE A 1 84 ? -0.285 -2.198 -3.224 1.00 95.00 84 ILE A C 1
ATOM 671 O O . ILE A 1 84 ? -1.077 -2.277 -4.168 1.00 95.00 84 ILE A O 1
ATOM 675 N N . THR A 1 85 ? 0.026 -3.242 -2.463 1.00 94.25 85 THR A N 1
ATOM 676 C CA . THR A 1 85 ? -0.557 -4.570 -2.654 1.00 94.25 85 THR A CA 1
ATOM 677 C C . THR A 1 85 ? -1.973 -4.654 -2.089 1.00 94.25 85 THR A C 1
ATOM 679 O O . THR A 1 85 ? -2.347 -3.942 -1.153 1.00 94.25 85 THR A O 1
ATOM 682 N N . LYS A 1 86 ? -2.735 -5.624 -2.588 1.00 93.69 86 LYS A N 1
ATOM 683 C CA . LYS A 1 86 ? -3.882 -6.203 -1.889 1.00 93.69 86 LYS A CA 1
ATOM 684 C C . LYS A 1 86 ? -3.457 -6.783 -0.535 1.00 93.69 86 LYS A C 1
ATOM 686 O O . LYS A 1 86 ? -2.270 -6.963 -0.245 1.00 93.69 86 LYS A O 1
ATOM 691 N N . PHE A 1 87 ? -4.440 -7.061 0.312 1.00 91.69 87 PHE A N 1
ATOM 692 C CA . PHE A 1 87 ? -4.216 -7.593 1.653 1.00 91.69 87 PHE A CA 1
ATOM 693 C C . PHE A 1 87 ? -3.956 -9.103 1.609 1.00 91.69 87 PHE A C 1
ATOM 695 O O . PHE A 1 87 ? -4.751 -9.860 1.047 1.00 91.69 87 PHE A O 1
ATOM 702 N N . PHE A 1 88 ? -2.861 -9.541 2.234 1.00 87.69 88 PHE A N 1
ATOM 703 C CA . PHE A 1 88 ? -2.439 -10.941 2.290 1.00 87.69 88 PHE A CA 1
ATOM 704 C C . PHE A 1 88 ? -2.595 -11.532 3.693 1.00 87.69 88 PHE A C 1
ATOM 706 O O . PHE A 1 88 ? -2.191 -10.919 4.677 1.00 87.69 88 PHE A O 1
ATOM 713 N N . ASP A 1 89 ? -3.097 -12.766 3.759 1.00 80.94 89 ASP A N 1
ATOM 714 C CA . ASP A 1 89 ? -3.242 -13.568 4.985 1.00 80.94 89 ASP A CA 1
ATOM 715 C C . ASP A 1 89 ? -1.897 -14.050 5.572 1.00 80.94 89 ASP A C 1
ATOM 717 O O . ASP A 1 89 ? -1.725 -14.135 6.787 1.00 80.94 89 ASP A O 1
ATOM 721 N N . ARG A 1 90 ? -0.949 -14.418 4.694 1.00 76.50 90 ARG A N 1
ATOM 722 C CA . ARG A 1 90 ? 0.409 -14.895 5.021 1.00 76.50 90 ARG A CA 1
ATOM 723 C C . ARG A 1 90 ? 1.355 -14.604 3.856 1.00 76.50 90 ARG A C 1
ATOM 725 O O . ARG A 1 90 ? 1.355 -15.337 2.870 1.00 76.50 90 ARG A O 1
ATOM 732 N N . ILE A 1 91 ? 2.180 -13.562 3.973 1.00 75.94 91 ILE A N 1
ATOM 733 C CA . ILE A 1 91 ? 3.042 -13.085 2.873 1.00 75.94 91 ILE A CA 1
ATOM 734 C C . ILE A 1 91 ? 3.989 -14.174 2.331 1.00 75.94 91 ILE A C 1
ATOM 736 O O . ILE A 1 91 ? 4.093 -14.384 1.125 1.00 75.94 91 ILE A O 1
ATOM 740 N N . TRP A 1 92 ? 4.579 -14.950 3.242 1.00 70.19 92 TRP A N 1
ATOM 741 C CA . TRP A 1 92 ? 5.538 -16.025 2.975 1.00 70.19 92 TRP A CA 1
ATOM 742 C C . TRP A 1 92 ? 4.949 -17.252 2.270 1.00 70.19 92 TRP A C 1
ATOM 744 O O . TRP A 1 92 ? 5.708 -18.057 1.751 1.00 70.19 92 TRP A O 1
ATOM 754 N N . ARG A 1 93 ? 3.616 -17.399 2.220 1.00 71.38 93 ARG A N 1
ATOM 755 C CA . ARG A 1 93 ? 2.949 -18.452 1.429 1.00 71.38 93 ARG A CA 1
ATOM 756 C C . ARG A 1 93 ? 2.670 -18.046 -0.019 1.00 71.38 93 ARG A C 1
ATOM 758 O O . ARG A 1 93 ? 2.238 -18.883 -0.799 1.00 71.38 93 ARG A O 1
ATOM 765 N N . ARG A 1 94 ? 2.852 -16.768 -0.360 1.00 74.00 94 ARG A N 1
ATOM 766 C CA . ARG A 1 94 ? 2.591 -16.221 -1.702 1.00 74.00 94 ARG A CA 1
ATOM 767 C C . ARG A 1 94 ? 3.866 -15.743 -2.391 1.00 74.00 94 ARG A C 1
ATOM 769 O O . ARG A 1 94 ? 3.993 -15.868 -3.600 1.00 74.00 94 ARG A O 1
ATOM 776 N N . TYR A 1 95 ? 4.816 -15.245 -1.603 1.00 76.88 95 TYR A N 1
ATOM 777 C CA . TYR A 1 95 ? 6.114 -14.752 -2.055 1.00 76.88 95 TYR A CA 1
ATOM 778 C C . TYR A 1 95 ? 7.247 -15.412 -1.256 1.00 76.88 95 TYR A C 1
ATOM 780 O O . TYR A 1 95 ? 8.071 -14.736 -0.645 1.00 76.88 95 TYR A O 1
ATOM 788 N N . SER A 1 96 ? 7.280 -16.749 -1.247 1.00 65.62 96 SER A N 1
ATOM 789 C CA . SER A 1 96 ? 8.190 -17.588 -0.441 1.00 65.62 96 SER A CA 1
ATOM 790 C C . SER A 1 96 ? 9.674 -17.223 -0.586 1.00 65.62 96 SER A C 1
ATOM 792 O O . SER A 1 96 ? 10.440 -17.330 0.367 1.00 65.62 96 SER A O 1
ATOM 794 N N . TYR A 1 97 ? 10.071 -16.743 -1.767 1.00 62.12 97 TYR A N 1
ATOM 795 C CA . TYR A 1 97 ? 11.445 -16.354 -2.102 1.00 62.12 97 TYR A CA 1
ATOM 796 C C . TYR A 1 97 ? 11.756 -14.863 -1.862 1.00 62.12 97 TYR A C 1
ATOM 798 O O . TYR A 1 97 ? 12.816 -14.385 -2.268 1.00 62.12 97 TYR A O 1
ATOM 806 N N . VAL A 1 98 ? 10.848 -14.102 -1.238 1.00 61.75 98 VAL A N 1
ATOM 807 C CA . VAL A 1 98 ? 11.013 -12.660 -0.991 1.00 61.75 98 VAL A CA 1
ATOM 808 C C . VAL A 1 98 ? 10.862 -12.352 0.500 1.00 61.75 98 VAL A C 1
ATOM 810 O O . VAL A 1 98 ? 9.794 -11.981 0.985 1.00 61.75 98 VAL A O 1
ATOM 813 N N . SER A 1 99 ? 11.970 -12.484 1.233 1.00 57.62 99 SER A N 1
ATOM 814 C CA . SER A 1 99 ? 12.055 -12.267 2.689 1.00 57.62 99 SER A CA 1
ATOM 815 C C . SER A 1 99 ? 11.583 -10.880 3.147 1.00 57.62 99 SER A C 1
ATOM 817 O O . SER A 1 99 ? 11.039 -10.746 4.242 1.00 57.62 99 SER A O 1
ATOM 819 N N . HIS A 1 100 ? 11.732 -9.863 2.295 1.00 68.12 100 HIS A N 1
ATOM 820 C CA . HIS A 1 100 ? 11.183 -8.524 2.494 1.00 68.12 100 HIS A CA 1
ATOM 821 C C . HIS A 1 100 ? 10.512 -8.052 1.200 1.00 68.12 100 HIS A C 1
ATOM 823 O O . HIS A 1 100 ? 11.164 -7.464 0.340 1.00 68.12 100 HIS A O 1
ATOM 829 N N . LEU A 1 101 ? 9.212 -8.335 1.045 1.00 77.81 101 LEU A N 1
ATOM 830 C CA . LEU A 1 101 ? 8.451 -7.945 -0.152 1.00 77.81 101 LEU A CA 1
ATOM 831 C C . LEU A 1 101 ? 8.446 -6.426 -0.369 1.00 77.81 101 LEU A C 1
ATOM 833 O O . LEU A 1 101 ? 8.505 -5.953 -1.495 1.00 77.81 101 LEU A O 1
ATOM 837 N N . GLY A 1 102 ? 8.376 -5.682 0.729 1.00 86.69 102 GLY A N 1
ATOM 838 C CA . GLY A 1 102 ? 8.351 -4.232 0.798 1.00 86.69 102 GLY A CA 1
ATOM 839 C C . GLY A 1 102 ? 8.079 -3.810 2.236 1.00 86.69 102 GLY A C 1
ATOM 840 O O . GLY A 1 102 ? 8.208 -4.605 3.171 1.00 86.69 102 GLY A O 1
ATOM 841 N N . GLU A 1 103 ? 7.659 -2.569 2.422 1.00 90.44 103 GLU A N 1
ATOM 842 C CA . GLU A 1 103 ? 7.325 -2.041 3.739 1.00 90.44 103 GLU A CA 1
ATOM 843 C C . GLU A 1 103 ? 5.841 -2.277 4.038 1.00 90.44 103 GLU A C 1
ATOM 845 O O . GLU A 1 103 ? 4.977 -2.109 3.180 1.00 90.44 103 GLU A O 1
ATOM 850 N N . SER A 1 104 ? 5.518 -2.681 5.267 1.00 89.38 104 SER A N 1
ATOM 851 C CA . SER A 1 104 ? 4.124 -2.843 5.697 1.00 89.38 104 SER A CA 1
ATOM 852 C C . SER A 1 104 ? 3.369 -1.515 5.545 1.00 89.38 104 SER A C 1
ATOM 854 O O . SER A 1 104 ? 3.851 -0.482 6.005 1.00 89.38 104 SER A O 1
ATOM 856 N N . PHE A 1 105 ? 2.170 -1.541 4.955 1.00 90.81 105 PHE A N 1
ATOM 857 C CA . PHE A 1 105 ? 1.298 -0.372 4.799 1.00 90.81 105 PHE A CA 1
ATOM 858 C C . PHE A 1 105 ? 0.167 -0.396 5.839 1.00 90.81 105 PHE A C 1
ATOM 860 O O . PHE A 1 105 ? 0.302 0.217 6.901 1.00 90.81 105 PHE A O 1
ATOM 867 N N . PHE A 1 106 ? -0.878 -1.202 5.629 1.00 88.50 106 PHE A N 1
ATOM 868 C CA . PHE A 1 106 ? -2.022 -1.322 6.544 1.00 88.50 106 PHE A CA 1
ATOM 869 C C . PHE A 1 106 ? -2.382 -2.766 6.898 1.00 88.50 106 PHE A C 1
ATOM 871 O O . PHE A 1 106 ? -2.262 -3.656 6.058 1.00 88.50 106 PHE A O 1
ATOM 878 N N . SER A 1 107 ? -2.881 -2.972 8.116 1.00 89.00 107 SER A N 1
ATOM 879 C CA . SER A 1 107 ? -3.748 -4.104 8.450 1.00 89.00 107 SER A CA 1
ATOM 880 C C . SER A 1 107 ? -5.166 -3.847 7.905 1.00 89.00 107 SER A C 1
ATOM 882 O O . SER A 1 107 ? -5.569 -2.694 7.705 1.00 89.00 107 SER A O 1
ATOM 884 N N . LEU A 1 108 ? -5.913 -4.906 7.590 1.00 89.38 108 LEU A N 1
ATOM 885 C CA . LEU A 1 108 ? -7.201 -4.796 6.893 1.00 89.38 108 LEU A CA 1
ATOM 886 C C . LEU A 1 108 ? -8.277 -4.074 7.722 1.00 89.38 108 LEU A C 1
ATOM 888 O O . LEU A 1 108 ? -9.081 -3.332 7.162 1.00 89.38 108 LEU A O 1
ATOM 892 N N . ASP A 1 109 ? -8.274 -4.244 9.044 1.00 87.06 109 ASP A N 1
ATOM 893 C CA . ASP A 1 109 ? -9.181 -3.551 9.965 1.00 87.06 109 ASP A CA 1
ATOM 894 C C . ASP A 1 109 ? -9.021 -2.024 9.888 1.00 87.06 109 ASP A C 1
ATOM 896 O O . ASP A 1 109 ? -9.986 -1.310 9.606 1.00 87.06 109 ASP A O 1
ATOM 900 N N . VAL A 1 110 ? -7.786 -1.537 10.035 1.00 87.00 110 VAL A N 1
ATOM 901 C CA . VAL A 1 110 ? -7.441 -0.111 10.011 1.00 87.00 110 VAL A CA 1
ATOM 902 C C . VAL A 1 110 ? -7.734 0.497 8.636 1.00 87.00 110 VAL A C 1
ATOM 904 O O . VAL A 1 110 ? -8.242 1.615 8.544 1.00 87.00 110 VAL A O 1
ATOM 907 N N . PHE A 1 111 ? -7.482 -0.239 7.549 1.00 88.88 111 PHE A N 1
ATOM 908 C CA . PHE A 1 111 ? -7.850 0.212 6.205 1.00 88.88 111 PHE A CA 1
ATOM 909 C C . PHE A 1 111 ? -9.368 0.363 6.034 1.00 88.88 111 PHE A C 1
ATOM 911 O O . PHE A 1 111 ? -9.825 1.373 5.497 1.00 88.88 111 PHE A O 1
ATOM 918 N N . LEU A 1 112 ? -10.160 -0.599 6.517 1.00 88.69 112 LEU A N 1
ATOM 919 C CA . LEU A 1 112 ? -11.622 -0.533 6.447 1.00 88.69 112 LEU A CA 1
ATOM 920 C C . LEU A 1 112 ? -12.221 0.542 7.371 1.00 88.69 112 LEU A C 1
ATOM 922 O O . LEU A 1 112 ? -13.310 1.035 7.084 1.00 88.69 112 LEU A O 1
ATOM 926 N N . ASP A 1 113 ? -11.522 0.952 8.432 1.00 85.94 113 ASP A N 1
ATOM 927 C CA . ASP A 1 113 ? -11.893 2.124 9.239 1.00 85.94 113 ASP A CA 1
ATOM 928 C C . ASP A 1 113 ? -11.648 3.449 8.488 1.00 85.94 113 ASP A C 1
ATOM 930 O O . ASP A 1 113 ? -12.499 4.339 8.512 1.00 85.94 113 ASP A O 1
ATOM 934 N N . PHE A 1 114 ? -10.533 3.581 7.755 1.00 84.19 114 PHE A N 1
ATOM 935 C CA . PHE A 1 114 ? -10.238 4.780 6.949 1.00 84.19 114 PHE A CA 1
ATOM 936 C C . PHE A 1 114 ? -10.973 4.845 5.598 1.00 84.19 114 PHE A C 1
ATOM 938 O O . PHE A 1 114 ? -11.096 5.933 5.013 1.00 84.19 114 PHE A O 1
ATOM 945 N N . PHE A 1 115 ? -11.440 3.700 5.086 1.00 87.12 115 PHE A N 1
ATOM 946 C CA . PHE A 1 115 ? -12.081 3.556 3.776 1.00 87.12 115 PHE A CA 1
ATOM 947 C C . PHE A 1 115 ? -13.266 2.557 3.791 1.00 87.12 115 PHE A C 1
ATOM 949 O O . PHE A 1 115 ? -13.280 1.604 3.004 1.00 87.12 115 PHE A O 1
ATOM 956 N N . PRO A 1 116 ? -14.328 2.790 4.592 1.00 86.31 116 PRO A N 1
ATOM 957 C CA . PRO A 1 116 ? -15.453 1.854 4.759 1.00 86.31 116 PRO A CA 1
ATOM 958 C C . PRO A 1 116 ? -16.251 1.558 3.475 1.00 86.31 116 PRO A C 1
ATOM 960 O O . PRO A 1 116 ? -17.020 0.602 3.432 1.00 86.31 116 PRO A O 1
ATOM 963 N N . LYS A 1 117 ? -16.032 2.314 2.388 1.00 88.19 117 LYS A N 1
ATOM 964 C CA . LYS A 1 117 ? -16.547 1.998 1.040 1.00 88.19 117 LYS A CA 1
ATOM 965 C C . LYS A 1 117 ? -16.136 0.602 0.537 1.00 88.19 117 LYS A C 1
ATOM 967 O O . LYS A 1 117 ? -16.832 0.038 -0.302 1.00 88.19 117 LYS A O 1
ATOM 972 N N . PHE A 1 118 ? -15.032 0.054 1.048 1.00 86.12 118 PHE A N 1
ATOM 973 C CA . PHE A 1 118 ? -14.515 -1.263 0.676 1.00 86.12 118 PHE A CA 1
ATOM 974 C C . PHE A 1 118 ? -15.046 -2.419 1.543 1.00 86.12 118 PHE A C 1
ATOM 976 O O . PHE A 1 118 ? -14.790 -3.572 1.218 1.00 86.12 118 PHE A O 1
ATOM 983 N N . ASP A 1 119 ? -15.838 -2.154 2.591 1.00 84.81 119 ASP A N 1
ATOM 984 C CA . ASP A 1 119 ? -16.313 -3.155 3.571 1.00 84.81 119 ASP A CA 1
ATOM 985 C C . ASP A 1 119 ? -17.242 -4.246 2.989 1.00 84.81 119 ASP A C 1
ATOM 987 O O . ASP A 1 119 ? -17.595 -5.207 3.664 1.00 84.81 119 ASP A O 1
ATOM 991 N N . ASN A 1 120 ? -17.638 -4.106 1.720 1.00 83.62 120 ASN A N 1
ATOM 992 C CA . ASN A 1 120 ? -18.425 -5.077 0.949 1.00 83.62 120 ASN A CA 1
ATOM 993 C C . ASN A 1 120 ? -17.717 -5.471 -0.377 1.00 83.62 120 ASN A C 1
ATOM 995 O O . ASN A 1 120 ? -18.375 -5.895 -1.324 1.00 83.62 120 ASN A O 1
ATOM 999 N N . GLN A 1 121 ? -16.394 -5.277 -0.487 1.00 85.69 121 GLN A N 1
ATOM 1000 C CA . GLN A 1 121 ? -15.600 -5.464 -1.718 1.00 85.69 121 GLN A CA 1
ATOM 1001 C C . GLN A 1 121 ? -14.391 -6.396 -1.498 1.00 85.69 121 GLN A C 1
ATOM 1003 O O . GLN A 1 121 ? -13.263 -6.080 -1.880 1.00 85.69 121 GLN A O 1
ATOM 1008 N N . ALA A 1 122 ? -14.627 -7.549 -0.861 1.00 81.88 122 ALA A N 1
ATOM 1009 C CA . ALA A 1 122 ? -13.582 -8.490 -0.444 1.00 81.88 122 ALA A CA 1
ATOM 1010 C C . ALA A 1 122 ? -12.658 -8.896 -1.603 1.00 81.88 122 ALA A C 1
ATOM 1012 O O . ALA A 1 122 ? -11.446 -8.726 -1.509 1.00 81.88 122 ALA A O 1
ATOM 1013 N N . ASP A 1 123 ? -13.234 -9.328 -2.725 1.00 81.00 123 ASP A N 1
ATOM 1014 C CA . ASP A 1 123 ? -12.504 -9.824 -3.902 1.00 81.00 123 ASP A CA 1
ATOM 1015 C C . ASP A 1 123 ? -11.675 -8.737 -4.614 1.00 81.00 123 ASP A C 1
ATOM 1017 O O . ASP A 1 123 ? -10.748 -9.026 -5.371 1.00 81.00 123 ASP A O 1
ATOM 1021 N N . THR A 1 124 ? -12.000 -7.463 -4.370 1.00 85.62 124 THR A N 1
ATOM 1022 C CA . THR A 1 124 ? -11.251 -6.317 -4.899 1.00 85.62 124 THR A CA 1
ATOM 1023 C C . THR A 1 124 ? -10.004 -6.024 -4.067 1.00 85.62 124 THR A C 1
ATOM 1025 O O . THR A 1 124 ? -8.964 -5.701 -4.638 1.00 85.62 124 THR A O 1
ATOM 1028 N N . ILE A 1 125 ? -10.089 -6.132 -2.736 1.00 89.62 125 ILE A N 1
ATOM 1029 C CA . ILE A 1 125 ? -9.037 -5.666 -1.814 1.00 89.62 125 ILE A CA 1
ATOM 1030 C C . ILE A 1 125 ? -8.195 -6.795 -1.211 1.00 89.62 125 ILE A C 1
ATOM 1032 O O . ILE A 1 125 ? -7.032 -6.574 -0.882 1.00 89.62 125 ILE A O 1
ATOM 1036 N N . ILE A 1 126 ? -8.751 -7.995 -1.055 1.00 88.88 126 ILE A N 1
ATOM 1037 C CA . ILE A 1 126 ? -8.060 -9.163 -0.506 1.00 88.88 126 ILE A CA 1
ATOM 1038 C C . ILE A 1 126 ? -7.453 -9.956 -1.661 1.00 88.88 126 ILE A C 1
ATOM 1040 O O . ILE A 1 126 ? -8.101 -10.212 -2.676 1.00 88.88 126 ILE A O 1
ATOM 1044 N N . ALA A 1 127 ? -6.201 -10.375 -1.506 1.00 85.94 127 ALA A N 1
ATOM 1045 C CA . ALA A 1 127 ? -5.577 -11.293 -2.442 1.00 85.94 127 ALA A CA 1
ATOM 1046 C C . ALA A 1 127 ? -6.142 -12.706 -2.213 1.00 85.94 127 ALA A C 1
ATOM 1048 O O . ALA A 1 127 ? -5.681 -13.429 -1.324 1.00 85.94 127 ALA A O 1
ATOM 1049 N N . GLN A 1 128 ? -7.146 -13.096 -3.009 1.00 73.25 128 GLN A N 1
ATOM 1050 C CA . GLN A 1 128 ? -7.659 -14.472 -3.050 1.00 73.25 128 GLN A CA 1
ATOM 1051 C C . GLN A 1 128 ? -6.499 -15.469 -3.216 1.00 73.25 128 GLN A C 1
ATOM 1053 O O . GLN A 1 128 ? -5.468 -15.144 -3.819 1.00 73.25 128 GLN A O 1
ATOM 1058 N N . ARG A 1 129 ? -6.626 -16.678 -2.659 1.00 63.03 129 ARG A N 1
ATOM 1059 C CA . ARG A 1 129 ? -5.595 -17.713 -2.814 1.00 63.03 129 ARG A CA 1
ATOM 1060 C C . ARG A 1 129 ? -5.380 -18.044 -4.290 1.00 63.03 129 ARG A C 1
ATOM 1062 O O . ARG A 1 129 ? -6.324 -18.036 -5.074 1.00 63.03 129 ARG A O 1
ATOM 1069 N N . ILE A 1 130 ? -4.142 -18.377 -4.640 1.00 54.59 130 ILE A N 1
ATOM 1070 C CA . ILE A 1 130 ? -3.821 -18.979 -5.935 1.00 54.59 130 ILE A CA 1
ATOM 1071 C C . ILE A 1 130 ? -4.091 -20.484 -5.800 1.00 54.59 130 ILE A C 1
ATOM 1073 O O . ILE A 1 130 ? -3.172 -21.293 -5.771 1.00 54.59 130 ILE A O 1
ATOM 1077 N N . ASP A 1 131 ? -5.367 -20.850 -5.654 1.00 42.81 131 ASP A N 1
ATOM 1078 C CA . ASP A 1 131 ? -5.823 -22.247 -5.634 1.00 42.81 131 ASP A CA 1
ATOM 1079 C C . ASP A 1 131 ? -5.908 -22.764 -7.092 1.00 42.81 131 ASP A C 1
ATOM 1081 O O . ASP A 1 131 ? -6.961 -23.167 -7.584 1.00 42.81 131 ASP A O 1
ATOM 1085 N N . ALA A 1 132 ? -4.792 -22.648 -7.822 1.00 41.56 132 ALA A N 1
ATOM 1086 C CA . ALA A 1 132 ? -4.653 -22.956 -9.243 1.00 41.56 132 ALA A CA 1
ATOM 1087 C C . ALA A 1 132 ? -3.298 -23.639 -9.489 1.00 41.56 132 ALA A C 1
ATOM 1089 O O . ALA A 1 132 ? -2.283 -22.966 -9.651 1.00 41.56 132 ALA A O 1
ATOM 1090 N N . HIS A 1 133 ? -3.317 -24.975 -9.494 1.00 38.28 133 HIS A N 1
ATOM 1091 C CA . HIS A 1 133 ? -2.158 -25.868 -9.594 1.00 38.28 133 HIS A CA 1
ATOM 1092 C C . HIS A 1 133 ? -1.063 -25.630 -8.545 1.00 38.28 133 HIS A C 1
ATOM 1094 O O . HIS A 1 133 ? 0.022 -25.126 -8.824 1.00 38.28 133 HIS A O 1
ATOM 1100 N N . VAL A 1 134 ? -1.349 -26.120 -7.337 1.00 42.09 134 VAL A N 1
ATOM 1101 C CA . VAL A 1 134 ? -0.325 -26.623 -6.405 1.00 42.09 134 VAL A CA 1
ATOM 1102 C C . VAL A 1 134 ? -0.515 -28.144 -6.250 1.00 42.09 134 VAL A C 1
ATOM 1104 O O . VAL A 1 134 ? -0.375 -28.700 -5.171 1.00 42.09 134 VAL A O 1
ATOM 1107 N N . ASP A 1 135 ? -0.850 -28.819 -7.357 1.00 39.47 135 ASP A N 1
ATOM 1108 C CA . ASP A 1 135 ? -1.006 -30.282 -7.454 1.00 39.47 135 ASP A CA 1
ATOM 1109 C C . ASP A 1 135 ? 0.351 -30.992 -7.704 1.00 39.47 135 ASP A C 1
ATOM 1111 O O . ASP A 1 135 ? 0.396 -32.098 -8.233 1.00 39.47 135 ASP A O 1
ATOM 1115 N N . GLU A 1 136 ? 1.463 -30.324 -7.366 1.00 44.50 136 GLU A N 1
ATOM 1116 C CA . GLU A 1 136 ? 2.853 -30.823 -7.422 1.00 44.50 136 GLU A CA 1
ATOM 1117 C C . GLU A 1 136 ? 3.611 -30.516 -6.103 1.00 44.50 136 GLU A C 1
ATOM 1119 O O . GLU A 1 136 ? 4.828 -30.357 -6.088 1.00 44.50 136 GLU A O 1
ATOM 1124 N N . PHE A 1 137 ? 2.879 -30.398 -4.986 1.00 44.47 137 PHE A N 1
ATOM 1125 C CA . PHE A 1 137 ? 3.414 -30.447 -3.614 1.00 44.47 137 PHE A CA 1
ATOM 1126 C C . PHE A 1 137 ? 2.532 -31.366 -2.756 1.00 44.47 137 PHE A C 1
ATOM 1128 O O . PHE A 1 137 ? 1.919 -30.943 -1.775 1.00 44.47 137 PHE A O 1
ATOM 1135 N N . ASP A 1 138 ? 2.459 -32.619 -3.189 1.00 44.72 138 ASP A N 1
ATOM 1136 C CA . ASP A 1 138 ? 2.036 -33.780 -2.407 1.00 44.72 138 ASP A CA 1
ATOM 1137 C C . ASP A 1 138 ? 3.169 -34.817 -2.547 1.00 44.72 138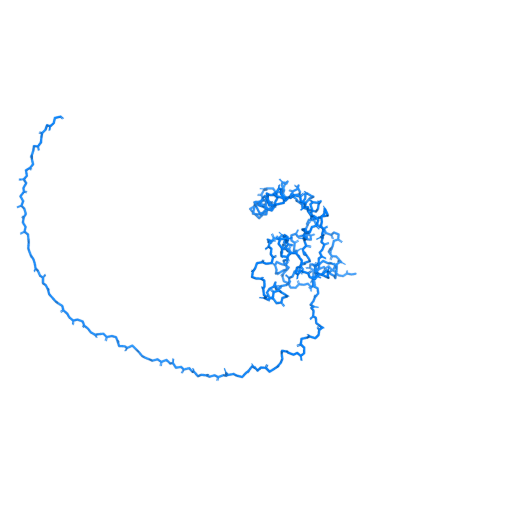 ASP A C 1
ATOM 1139 O O . ASP A 1 138 ? 3.857 -34.796 -3.571 1.00 44.72 138 ASP A O 1
ATOM 1143 N N . GLU A 1 139 ? 3.371 -35.671 -1.539 1.00 43.75 139 GLU A N 1
ATOM 1144 C CA . GLU A 1 139 ? 4.610 -36.453 -1.302 1.00 43.75 139 GLU A CA 1
ATOM 1145 C C . GLU A 1 139 ? 5.824 -35.542 -0.923 1.00 43.75 139 GLU A C 1
ATOM 1147 O O . GLU A 1 139 ? 6.185 -34.615 -1.646 1.00 43.75 139 GLU A O 1
ATOM 1152 N N . GLU A 1 140 ? 6.501 -35.678 0.226 1.00 42.72 140 GLU A N 1
ATOM 1153 C CA . GLU A 1 140 ? 6.461 -36.701 1.287 1.00 42.72 140 GLU A CA 1
ATOM 1154 C C . GLU A 1 140 ? 6.363 -36.032 2.682 1.00 42.72 140 GLU A C 1
ATOM 1156 O O . GLU A 1 140 ? 7.217 -35.228 3.054 1.00 42.72 140 GLU A O 1
ATOM 1161 N N . ASP A 1 141 ? 5.332 -36.387 3.460 1.00 50.16 141 ASP A N 1
ATOM 1162 C CA . ASP A 1 141 ? 5.205 -36.115 4.908 1.00 50.16 141 ASP A CA 1
ATOM 1163 C C . ASP A 1 141 ? 5.510 -37.442 5.660 1.00 50.16 141 ASP A C 1
ATOM 1165 O O . ASP A 1 141 ? 4.689 -37.959 6.416 1.00 50.16 141 ASP A O 1
ATOM 1169 N N . GLU A 1 142 ? 6.674 -38.052 5.387 1.00 50.94 142 GLU A N 1
ATOM 1170 C CA . GLU A 1 142 ? 7.171 -39.267 6.063 1.00 50.94 142 GLU A CA 1
ATOM 1171 C C . GLU A 1 142 ? 8.599 -39.058 6.601 1.00 50.94 142 GLU A C 1
ATOM 1173 O O . GLU A 1 142 ? 9.569 -39.099 5.853 1.00 50.94 142 GLU A O 1
ATOM 1178 N N . ASP A 1 143 ? 8.692 -38.821 7.911 1.00 48.47 143 ASP A N 1
ATOM 1179 C CA . ASP A 1 143 ? 9.760 -39.283 8.817 1.00 48.47 143 ASP A CA 1
ATOM 1180 C C . ASP A 1 143 ? 9.285 -38.958 10.255 1.00 48.47 143 ASP A C 1
ATOM 1182 O O . ASP A 1 143 ? 9.572 -37.899 10.822 1.00 48.47 143 ASP A O 1
ATOM 1186 N N . GLU A 1 144 ? 8.448 -39.843 10.816 1.00 50.16 144 GLU A N 1
ATOM 1187 C CA . GLU A 1 144 ? 8.217 -39.902 12.268 1.00 50.16 144 GLU A CA 1
ATOM 1188 C C . GLU A 1 144 ? 9.411 -40.595 12.955 1.00 50.16 144 GLU A C 1
ATOM 1190 O O . GLU A 1 144 ? 10.103 -41.405 12.340 1.00 50.16 144 GLU A O 1
ATOM 1195 N N . ASP A 1 145 ? 9.584 -40.320 14.253 1.00 42.59 145 ASP A N 1
ATOM 1196 C CA . ASP A 1 145 ? 10.594 -40.906 15.148 1.00 42.59 145 ASP A CA 1
ATOM 1197 C C . ASP A 1 145 ? 12.076 -40.527 14.842 1.00 42.59 145 ASP A C 1
ATOM 1199 O O . ASP A 1 145 ? 12.438 -40.058 13.770 1.00 42.59 145 ASP A O 1
ATOM 1203 N N . GLU A 1 146 ? 13.010 -40.578 15.797 1.00 42.81 146 GLU A N 1
ATOM 1204 C CA . GLU A 1 146 ? 12.951 -41.189 17.131 1.00 42.81 146 GLU A CA 1
ATOM 1205 C C . GLU A 1 146 ? 13.501 -40.247 18.229 1.00 42.81 146 GLU A C 1
ATOM 1207 O O . GLU A 1 146 ? 14.298 -39.339 17.983 1.00 42.81 146 GLU A O 1
ATOM 1212 N N . ASP A 1 147 ? 13.024 -40.438 19.460 1.00 44.62 147 ASP A N 1
ATOM 1213 C CA . ASP A 1 147 ? 13.335 -39.619 20.637 1.00 44.62 147 ASP A CA 1
ATOM 1214 C C . ASP A 1 147 ? 14.606 -40.154 21.324 1.00 44.62 147 ASP A C 1
ATOM 1216 O O . ASP A 1 147 ? 14.539 -41.193 21.978 1.00 44.62 147 ASP A O 1
ATOM 1220 N N . ASP A 1 148 ? 15.745 -39.456 21.215 1.00 46.66 148 ASP A N 1
ATOM 1221 C CA . ASP A 1 148 ? 16.987 -39.836 21.910 1.00 46.66 148 ASP A CA 1
ATOM 1222 C C . ASP A 1 148 ? 17.395 -38.751 22.926 1.00 46.66 148 ASP A C 1
ATOM 1224 O O . ASP A 1 148 ? 17.774 -37.623 22.588 1.00 46.66 148 ASP A O 1
ATOM 1228 N N . LYS A 1 149 ? 17.244 -39.100 24.206 1.00 51.84 149 LYS A N 1
ATOM 1229 C CA . LYS A 1 149 ? 17.730 -38.339 25.366 1.00 51.84 149 LYS A CA 1
AT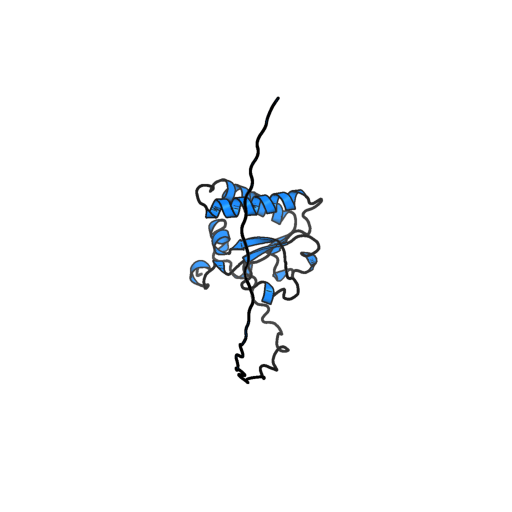OM 1230 C C . LYS A 1 149 ? 19.007 -39.009 25.887 1.00 51.84 149 LYS A C 1
ATOM 1232 O O . LYS A 1 149 ? 19.486 -39.975 25.313 1.00 51.84 149 LYS A O 1
ATOM 1237 N N . ASP A 1 150 ? 19.482 -38.512 27.025 1.00 46.47 150 ASP A N 1
ATOM 1238 C CA . ASP A 1 150 ? 20.556 -39.075 27.849 1.00 46.47 150 ASP A CA 1
ATOM 1239 C C . ASP A 1 150 ? 21.987 -38.697 27.383 1.00 46.47 150 ASP A C 1
ATOM 1241 O O . ASP A 1 150 ? 22.287 -38.590 26.198 1.00 46.47 150 ASP A O 1
ATOM 1245 N N . GLU A 1 151 ? 22.935 -38.390 28.275 1.00 47.22 151 GLU A N 1
ATOM 1246 C CA . GLU A 1 151 ? 22.816 -38.166 29.727 1.00 47.22 151 GLU A CA 1
ATOM 1247 C C . GLU A 1 151 ? 23.838 -37.116 30.216 1.00 47.22 151 GLU A C 1
ATOM 1249 O O . GLU A 1 151 ? 24.709 -36.665 29.469 1.00 47.22 151 GLU A O 1
ATOM 1254 N N . GLU A 1 152 ? 23.723 -36.690 31.478 1.00 53.62 152 GLU A N 1
ATOM 1255 C CA . GLU A 1 152 ? 24.712 -35.810 32.114 1.00 53.62 152 GLU A CA 1
ATOM 1256 C C . GLU A 1 152 ? 25.917 -36.601 32.654 1.00 53.62 152 GLU A C 1
ATOM 1258 O O . GLU A 1 152 ? 25.735 -37.490 33.478 1.00 53.62 152 GLU A O 1
ATOM 1263 N N . ASP A 1 153 ? 27.138 -36.144 32.372 1.00 48.47 153 ASP A N 1
ATOM 1264 C CA . ASP A 1 153 ? 28.282 -36.280 33.294 1.00 48.47 153 ASP A CA 1
ATOM 1265 C C . ASP A 1 153 ? 29.170 -35.035 33.082 1.00 48.47 153 ASP A C 1
ATOM 1267 O O . ASP A 1 153 ? 29.656 -34.796 31.977 1.00 48.47 153 ASP A O 1
ATOM 1271 N N . LYS A 1 154 ? 29.214 -34.019 33.956 1.00 45.69 154 LYS A N 1
ATOM 1272 C CA . LYS A 1 154 ? 29.537 -33.941 35.398 1.00 45.69 154 LYS A CA 1
ATOM 1273 C C . LYS A 1 154 ? 30.966 -34.347 35.763 1.00 45.69 154 LYS A C 1
ATOM 1275 O O . LYS A 1 154 ? 31.531 -35.280 35.221 1.00 45.69 154 LYS A O 1
ATOM 1280 N N . ASP A 1 155 ? 31.454 -33.626 36.778 1.00 47.97 155 ASP A N 1
ATOM 1281 C CA . ASP A 1 155 ? 32.565 -33.967 37.671 1.00 47.97 155 ASP A CA 1
ATOM 1282 C C . ASP A 1 155 ? 33.992 -34.074 37.050 1.00 47.97 155 ASP A C 1
ATOM 1284 O O . ASP A 1 155 ? 34.207 -34.619 35.979 1.00 47.97 155 ASP A O 1
ATOM 1288 N N . LYS A 1 156 ? 35.061 -33.558 37.682 1.00 48.38 156 LYS A N 1
ATOM 1289 C CA . LYS A 1 156 ? 35.158 -32.785 38.938 1.00 48.38 156 LYS A CA 1
ATOM 1290 C C . LYS A 1 156 ? 36.500 -32.031 39.068 1.00 48.38 156 LYS A C 1
ATOM 1292 O O . LYS A 1 156 ? 37.441 -32.358 38.358 1.00 48.38 156 LYS A O 1
ATOM 1297 N N . GLU A 1 157 ? 36.518 -31.036 39.970 1.00 46.81 157 GLU A N 1
ATOM 1298 C CA . GLU A 1 157 ? 37.506 -30.744 41.051 1.00 46.81 157 GLU A CA 1
ATOM 1299 C C . GLU A 1 157 ? 39.025 -31.081 40.855 1.00 46.81 157 GLU A C 1
ATOM 1301 O O . GLU A 1 157 ? 39.400 -32.051 40.215 1.00 46.81 157 GLU A O 1
ATOM 1306 N N . ASP A 1 158 ? 40.003 -30.368 41.442 1.00 45.28 158 ASP A N 1
ATOM 1307 C CA . ASP A 1 158 ? 39.965 -29.524 42.650 1.00 45.28 158 ASP A CA 1
ATOM 1308 C C . ASP A 1 158 ? 41.253 -28.687 42.879 1.00 45.28 158 ASP A C 1
ATOM 1310 O O . ASP A 1 158 ? 42.314 -29.119 42.435 1.00 45.28 158 ASP A O 1
ATOM 1314 N N . LYS A 1 159 ? 41.162 -27.638 43.732 1.00 48.81 159 LYS A N 1
ATOM 1315 C CA . LYS A 1 159 ? 42.237 -27.014 44.579 1.00 48.81 159 LYS A CA 1
ATOM 1316 C C . LYS A 1 159 ? 43.533 -26.516 43.871 1.00 48.81 159 LYS A C 1
ATOM 1318 O O . LYS A 1 159 ? 43.813 -26.849 42.733 1.00 48.81 159 LYS A O 1
ATOM 1323 N N . ASP A 1 160 ? 44.395 -25.644 44.414 1.00 47.66 160 ASP A N 1
ATOM 1324 C CA . ASP A 1 160 ? 44.574 -24.918 45.699 1.00 47.66 160 ASP A CA 1
ATOM 1325 C C . ASP A 1 160 ? 45.421 -23.626 45.376 1.00 47.66 160 ASP A C 1
ATOM 1327 O O . ASP A 1 160 ? 45.863 -23.499 44.235 1.00 47.66 160 ASP A O 1
ATOM 1331 N N . LYS A 1 161 ? 45.750 -22.618 46.213 1.00 49.19 161 LYS A N 1
ATOM 1332 C CA . LYS A 1 161 ? 45.619 -22.360 47.664 1.00 49.19 161 LYS A CA 1
ATOM 1333 C C . LYS A 1 161 ? 45.675 -20.834 47.995 1.00 49.19 161 LYS A C 1
ATOM 1335 O O . LYS A 1 161 ? 45.665 -19.992 47.104 1.00 49.19 161 LYS A O 1
ATOM 1340 N N . GLU A 1 162 ? 45.741 -20.514 49.294 1.00 43.28 162 GLU A N 1
ATOM 1341 C CA . GLU A 1 162 ? 46.215 -19.285 49.986 1.00 43.28 162 GLU A CA 1
ATOM 1342 C C . GLU A 1 162 ? 47.501 -18.686 49.353 1.00 43.28 162 GLU A C 1
ATOM 1344 O O . GLU A 1 162 ? 48.250 -19.415 48.711 1.00 43.28 162 GLU A O 1
ATOM 1349 N N . GLY A 1 163 ? 47.903 -17.412 49.473 1.00 42.41 163 GLY A N 1
ATOM 1350 C CA . GLY A 1 163 ? 47.807 -16.341 50.491 1.00 42.41 163 GLY A CA 1
ATOM 1351 C C . GLY A 1 163 ? 48.999 -15.370 50.222 1.00 42.41 163 GLY A C 1
ATOM 1352 O O . GLY A 1 163 ? 49.760 -15.623 49.291 1.00 42.41 163 GLY A O 1
ATOM 1353 N N . THR A 1 164 ? 49.281 -14.256 50.912 1.00 42.53 164 THR A N 1
ATOM 1354 C CA . THR A 1 164 ? 48.793 -13.644 52.168 1.00 42.53 164 THR A CA 1
ATOM 1355 C C . THR A 1 164 ? 48.939 -12.102 52.131 1.00 42.53 164 THR A C 1
ATOM 1357 O O . THR A 1 164 ? 49.564 -11.560 51.222 1.00 42.53 164 THR A O 1
ATOM 1360 N N . ASP A 1 165 ? 48.414 -11.414 53.154 1.00 44.81 165 ASP A N 1
ATOM 1361 C CA . ASP A 1 165 ? 48.598 -9.988 53.507 1.00 44.81 165 ASP A CA 1
ATOM 1362 C C . ASP A 1 165 ? 49.992 -9.354 53.276 1.00 44.81 165 ASP A C 1
ATOM 1364 O O . ASP A 1 165 ? 51.009 -10.008 53.507 1.00 44.81 165 ASP A O 1
ATOM 1368 N N . ALA A 1 166 ? 50.036 -8.033 52.998 1.00 44.59 166 ALA A N 1
ATOM 1369 C CA . ALA A 1 166 ? 50.407 -6.998 54.001 1.00 44.59 166 ALA A CA 1
ATOM 1370 C C . ALA A 1 166 ? 50.796 -5.605 53.415 1.00 44.59 166 ALA A C 1
ATOM 1372 O O . ALA A 1 166 ? 51.799 -5.469 52.726 1.00 44.59 166 ALA A O 1
ATOM 1373 N N . VAL A 1 167 ? 50.012 -4.576 53.779 1.00 48.19 167 VAL A N 1
ATOM 1374 C CA . VAL A 1 167 ? 50.383 -3.231 54.313 1.00 48.19 167 VAL A CA 1
ATOM 1375 C C . VAL A 1 167 ? 51.710 -2.543 53.894 1.00 48.19 167 VAL A C 1
ATOM 1377 O O . VAL A 1 167 ? 52.782 -3.088 54.130 1.00 48.19 167 VAL A O 1
ATOM 1380 N N . VAL A 1 168 ? 51.634 -1.263 53.472 1.00 50.25 168 VAL A N 1
ATOM 1381 C CA . VAL A 1 168 ? 52.303 -0.078 54.098 1.00 50.25 168 VAL A CA 1
ATOM 1382 C C . VAL A 1 168 ? 51.901 1.233 53.388 1.00 50.25 168 VAL A C 1
ATOM 1384 O O . VAL A 1 168 ? 51.823 1.285 52.162 1.00 50.25 168 VAL A O 1
ATOM 1387 N N . ASP A 1 169 ? 51.655 2.284 54.175 1.00 48.03 169 ASP A N 1
ATOM 1388 C CA . ASP A 1 169 ? 51.288 3.645 53.752 1.00 48.03 169 ASP A CA 1
ATOM 1389 C C . ASP A 1 169 ? 52.484 4.544 53.368 1.00 48.03 169 ASP A C 1
ATOM 1391 O O . ASP A 1 169 ? 53.616 4.311 53.796 1.00 48.03 169 ASP A O 1
ATOM 1395 N N . ASN A 1 170 ? 52.199 5.601 52.592 1.00 47.94 170 ASN A N 1
ATOM 1396 C CA . ASN A 1 170 ? 52.568 7.019 52.823 1.00 47.94 170 ASN A CA 1
ATOM 1397 C C . ASN A 1 170 ? 52.245 7.827 51.546 1.00 47.94 170 ASN A C 1
ATOM 1399 O O . ASN A 1 170 ? 52.552 7.385 50.443 1.00 47.94 170 ASN A O 1
ATOM 1403 N N . GLU A 1 171 ? 51.427 8.882 51.589 1.00 49.94 171 GLU A N 1
ATOM 1404 C CA . GLU A 1 171 ? 51.628 10.225 52.185 1.00 49.94 171 GLU A CA 1
ATOM 1405 C C . GLU A 1 171 ? 52.431 11.199 51.300 1.00 49.94 171 GLU A C 1
ATOM 1407 O O . GLU A 1 171 ? 53.325 10.812 50.557 1.00 49.94 171 GLU A O 1
ATOM 1412 N N . GLU A 1 172 ? 52.068 12.482 51.433 1.00 47.22 172 GLU A N 1
ATOM 1413 C CA . GLU A 1 172 ? 52.562 13.672 50.719 1.00 47.22 172 GLU A CA 1
ATOM 1414 C C . GLU A 1 172 ? 52.311 13.732 49.186 1.00 47.22 172 GLU A C 1
ATOM 1416 O O . GLU A 1 172 ? 52.411 12.756 48.455 1.00 47.22 172 GLU A O 1
ATOM 1421 N N . GLY A 1 173 ? 51.969 14.882 48.593 1.00 40.44 173 GLY A N 1
ATOM 1422 C CA . GLY A 1 173 ? 51.648 16.184 49.189 1.00 40.44 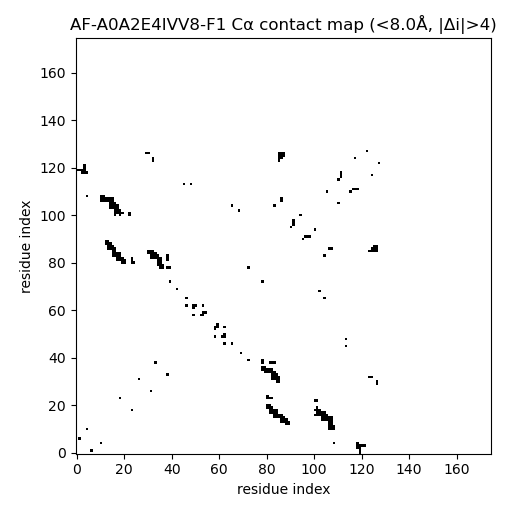173 GLY A CA 1
ATOM 1423 C C . GLY A 1 173 ? 52.174 17.359 48.359 1.00 40.44 173 GLY A C 1
ATOM 1424 O O . GLY A 1 173 ? 53.328 17.356 47.948 1.00 40.44 173 GLY A O 1
ATOM 1425 N N . SER A 1 174 ? 51.361 18.414 48.207 1.00 48.84 174 SER A N 1
ATOM 1426 C CA . SER A 1 174 ? 51.642 19.615 47.387 1.00 48.84 174 SER A CA 1
ATOM 1427 C C . SER A 1 174 ? 51.672 19.368 45.857 1.00 48.84 174 SER A C 1
ATOM 1429 O O . SER A 1 174 ? 52.043 18.295 45.399 1.00 48.84 174 SER A O 1
ATOM 1431 N N . ARG A 1 175 ? 51.290 20.329 45.004 1.00 44.56 175 ARG A N 1
ATOM 1432 C CA . ARG A 1 175 ? 50.975 21.749 45.255 1.00 44.56 175 ARG A CA 1
ATOM 1433 C C . ARG A 1 175 ? 49.935 22.291 44.276 1.00 44.56 175 ARG A C 1
ATOM 1435 O O . ARG A 1 175 ? 49.937 21.808 43.126 1.00 44.56 175 ARG A O 1
#

Foldseek 3Di:
DDFPVVPDDPLQLWWKFKADPPLLVVDDPQFFLDFWVVVVVVLVLVLVVLVVVPPDPVSVVLNVLSVVVVVVVVPDPGRHSITITAIENDPCVPCVPCPDSHGIHDRRVVVCVSPVVCRPVCSSRHRDDCPDDPVPPDDDPDDDDDDDDDDDDDDDDDDDDDDDDDDDDDDDDDD

Radius of gyration: 29.06 Å; Cα contacts (8 Å, |Δi|>4): 162; chains: 1; bounding box: 77×63×66 Å

Secondary structure (DSSP, 8-state):
---HHHHSS-GGG-EEEEE-TTTGGGS-GGGEEEETHHHHHHHHHHHHHHHH-TTSHHHHHHHHHHHHHHHHHHT-S--TT-EEEPBBS-GGGTSTT-S--SEEEEEHHHHHHH-GGGTT-HHHHB-----S--TT--S------------------------------------

Solvent-accessible surface area (backbone atoms only — not comparable to full-atom values): 11208 Å² total; per-residue (Å²): 135,71,48,55,86,76,76,53,77,73,43,79,54,22,40,18,33,40,20,46,80,89,45,32,87,75,58,57,75,87,39,50,62,34,53,14,67,55,33,57,53,56,48,52,64,44,49,54,58,39,66,74,46,60,86,40,71,69,33,44,54,50,39,56,51,48,52,54,52,52,54,57,62,70,71,49,96,69,47,65,63,28,31,27,39,22,29,31,75,54,63,64,80,77,39,69,90,44,96,71,65,49,48,80,66,43,36,48,54,64,45,38,70,79,42,54,89,49,37,76,38,58,85,74,46,38,46,72,80,82,89,66,85,70,88,83,75,72,87,83,97,79,82,82,84,81,92,83,78,88,81,91,78,80,88,78,88,79,92,86,80,89,86,80,90,82,91,86,90,81,82,88,79,89,131

Sequence (175 aa):
MASIKSDIAPLDRFQSFIVFEPASIRISDNDILYIGNNVQTVFDETFEKVSLLQNDIKMKILLNKFQKLGNMLSLLESHDNVIITKFFDRIWRRYSYVSHLGESFFSLDVFLDFFPKFDNQADTIIAQRIDAHVDEFDEEDEDEDEDDKDEEDKDKEDKDKEGTDAVVDNEEGSR